Protein AF-A0A815J5D2-F1 (afdb_monomer_lite)

Structure (mmCIF, N/CA/C/O backbone):
data_AF-A0A815J5D2-F1
#
_entry.id   AF-A0A815J5D2-F1
#
loop_
_atom_site.group_PDB
_atom_site.id
_atom_site.type_symbol
_atom_site.label_atom_id
_atom_site.label_alt_id
_atom_site.label_comp_id
_atom_site.label_asym_id
_atom_site.label_entity_id
_atom_site.label_seq_id
_atom_site.pdbx_PDB_ins_code
_atom_site.Cartn_x
_atom_site.Cartn_y
_atom_site.Cartn_z
_atom_site.occupancy
_atom_site.B_iso_or_equiv
_atom_site.auth_seq_id
_atom_site.auth_comp_id
_atom_site.auth_asym_id
_atom_site.auth_atom_id
_atom_site.pdbx_PDB_model_num
ATOM 1 N N . MET A 1 1 ? 0.879 -14.511 8.692 1.00 45.22 1 MET A N 1
ATOM 2 C CA . MET A 1 1 ? 0.472 -13.939 7.387 1.00 45.22 1 MET A CA 1
ATOM 3 C C . MET A 1 1 ? -0.966 -13.476 7.535 1.00 45.22 1 MET A C 1
ATOM 5 O O . MET A 1 1 ? -1.678 -14.108 8.306 1.00 45.22 1 MET A O 1
ATOM 9 N N . ALA A 1 2 ? -1.391 -12.392 6.880 1.00 41.84 2 ALA A N 1
ATOM 10 C CA . ALA A 1 2 ? -2.821 -12.112 6.774 1.00 41.84 2 ALA A CA 1
ATOM 11 C C . ALA A 1 2 ? -3.434 -13.302 6.028 1.00 41.84 2 ALA A C 1
ATOM 13 O O . ALA A 1 2 ? -3.222 -13.448 4.824 1.00 41.84 2 ALA A O 1
ATOM 14 N N . HIS A 1 3 ? -4.042 -14.231 6.767 1.00 40.94 3 HIS A N 1
ATOM 15 C CA . HIS A 1 3 ? -4.731 -15.354 6.158 1.00 40.94 3 HIS A CA 1
ATOM 16 C C . HIS A 1 3 ? -5.768 -14.769 5.203 1.00 40.94 3 HIS A C 1
ATOM 18 O O . HIS A 1 3 ? -6.403 -13.756 5.512 1.00 40.94 3 HIS A O 1
ATOM 24 N N . GLN A 1 4 ? -5.887 -15.381 4.024 1.00 50.06 4 GLN A N 1
ATOM 25 C CA . GLN A 1 4 ? -7.054 -15.228 3.166 1.00 50.06 4 GLN A CA 1
ATOM 26 C C . GLN A 1 4 ? -8.236 -15.798 3.948 1.00 50.06 4 GLN A C 1
ATOM 28 O O . GLN A 1 4 ? -8.628 -16.949 3.773 1.00 50.06 4 GLN A O 1
ATOM 33 N N . ASP A 1 5 ? -8.716 -15.029 4.919 1.00 44.31 5 ASP A N 1
ATOM 34 C CA . ASP A 1 5 ? -9.886 -15.401 5.675 1.00 44.31 5 ASP A CA 1
ATOM 35 C C . ASP A 1 5 ? -11.044 -15.400 4.686 1.00 44.31 5 ASP A C 1
ATOM 37 O O . ASP A 1 5 ? -11.165 -14.522 3.829 1.00 44.31 5 ASP A O 1
ATOM 41 N N . ARG A 1 6 ? -11.910 -16.400 4.817 1.00 40.59 6 ARG A N 1
ATOM 42 C CA . ARG A 1 6 ? -13.143 -16.593 4.038 1.00 40.59 6 ARG A CA 1
ATOM 43 C C . ARG A 1 6 ? -14.178 -15.468 4.248 1.00 40.59 6 ARG A C 1
ATOM 45 O O . ARG A 1 6 ? -15.353 -15.636 3.948 1.00 40.59 6 ARG A O 1
ATOM 52 N N . TYR A 1 7 ? -13.736 -14.326 4.760 1.00 44.00 7 TYR A N 1
ATOM 53 C CA . TYR A 1 7 ? -14.480 -13.109 4.998 1.00 44.00 7 TYR A CA 1
ATOM 54 C C . TYR A 1 7 ? -13.787 -11.990 4.222 1.00 44.00 7 TYR A C 1
ATOM 56 O O . TYR A 1 7 ? -12.623 -11.690 4.467 1.00 44.00 7 TYR A O 1
ATOM 64 N N . ASN A 1 8 ? -14.516 -11.349 3.307 1.00 52.50 8 ASN A N 1
ATOM 65 C CA . ASN A 1 8 ? -14.085 -10.239 2.438 1.00 52.50 8 ASN A CA 1
ATOM 66 C C . ASN A 1 8 ? -13.635 -8.952 3.187 1.00 52.50 8 ASN A C 1
ATOM 68 O O . ASN A 1 8 ? -13.720 -7.855 2.638 1.00 52.50 8 ASN A O 1
ATOM 72 N N . LYS A 1 9 ? -13.213 -9.048 4.455 1.00 56.88 9 LYS A N 1
ATOM 73 C CA . LYS A 1 9 ? -12.887 -7.940 5.358 1.00 56.88 9 LYS A CA 1
ATOM 74 C C . LYS A 1 9 ? -11.713 -8.325 6.264 1.00 56.88 9 LYS A C 1
ATOM 76 O O . LYS A 1 9 ? -11.908 -8.771 7.393 1.00 56.88 9 LYS A O 1
ATOM 81 N N . THR A 1 10 ? -10.490 -8.129 5.783 1.00 65.62 10 THR A N 1
ATOM 82 C CA . THR A 1 10 ? -9.283 -8.257 6.612 1.00 65.62 10 THR A CA 1
ATOM 83 C C . THR A 1 10 ? -8.837 -6.869 7.054 1.00 65.62 10 THR A C 1
ATOM 85 O O . THR A 1 10 ? -8.539 -6.023 6.216 1.00 65.62 10 THR A O 1
ATOM 88 N N . ALA A 1 11 ? -8.785 -6.626 8.365 1.00 80.50 11 ALA A N 1
ATOM 89 C CA . ALA A 1 11 ? -8.211 -5.405 8.924 1.00 80.50 11 ALA A CA 1
ATOM 90 C C . ALA A 1 11 ? -6.701 -5.591 9.136 1.00 80.50 11 ALA A C 1
ATOM 92 O O . ALA A 1 11 ? -6.268 -6.607 9.681 1.00 80.50 11 ALA A O 1
ATOM 93 N N . CYS A 1 12 ? -5.899 -4.618 8.709 1.00 86.75 12 CYS A N 1
ATOM 94 C CA . CYS A 1 12 ? -4.472 -4.548 9.014 1.00 86.75 12 CYS A CA 1
ATOM 95 C C . CYS A 1 12 ? -4.043 -3.090 9.187 1.00 86.75 12 CYS A C 1
ATOM 97 O O . CYS A 1 12 ? -4.764 -2.175 8.791 1.00 86.75 12 CYS A O 1
ATOM 99 N N . ASN A 1 13 ? -2.862 -2.875 9.755 1.00 89.38 13 ASN A N 1
ATOM 100 C CA . ASN A 1 13 ? -2.325 -1.537 9.998 1.00 89.38 13 ASN A CA 1
ATOM 101 C C . ASN A 1 13 ? -1.558 -0.936 8.800 1.00 89.38 13 ASN A C 1
ATOM 103 O O . ASN A 1 13 ? -0.836 0.038 8.982 1.00 89.38 13 ASN A O 1
ATOM 107 N N . ALA A 1 14 ? -1.684 -1.507 7.593 1.00 88.94 14 ALA A N 1
ATOM 108 C CA . ALA A 1 14 ? -0.960 -1.033 6.408 1.00 88.94 14 ALA A CA 1
ATOM 109 C C . ALA A 1 14 ? -1.464 0.332 5.912 1.00 88.94 14 ALA A C 1
ATOM 111 O O . ALA A 1 14 ? -0.662 1.188 5.552 1.00 88.94 14 ALA A O 1
ATOM 112 N N . VAL A 1 15 ? -2.786 0.533 5.899 1.00 91.81 15 VAL A N 1
ATOM 113 C CA . VAL A 1 15 ? -3.419 1.814 5.565 1.00 91.81 15 VAL A CA 1
ATOM 114 C C . VAL A 1 15 ? -4.569 2.040 6.535 1.00 91.81 15 VAL A C 1
ATOM 116 O O . VAL A 1 15 ? -5.529 1.270 6.556 1.00 91.81 15 VAL A O 1
ATOM 119 N N . ILE A 1 16 ? -4.473 3.101 7.334 1.00 93.62 16 ILE A N 1
ATOM 120 C CA . ILE A 1 16 ? -5.556 3.587 8.190 1.00 93.62 16 ILE A CA 1
ATOM 121 C C . ILE A 1 16 ? -5.662 5.095 7.977 1.00 93.62 16 IL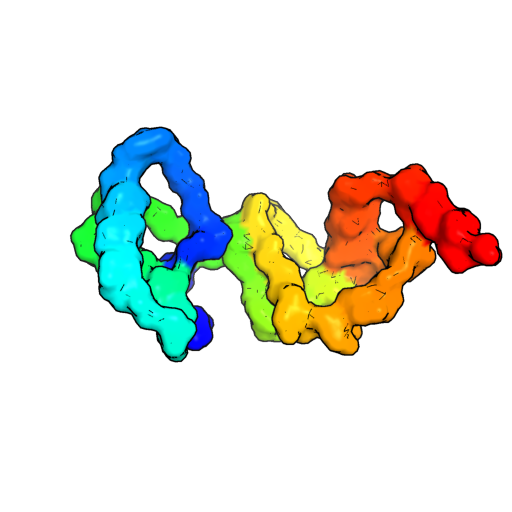E A C 1
ATOM 123 O O . ILE A 1 16 ? -4.657 5.799 8.017 1.00 93.62 16 ILE A O 1
ATOM 127 N N . ILE A 1 17 ? -6.880 5.583 7.749 1.00 93.94 17 ILE A N 1
ATOM 128 C CA . ILE A 1 17 ? -7.171 7.008 7.584 1.00 93.94 17 ILE A CA 1
ATOM 129 C C . ILE A 1 17 ? -8.143 7.405 8.688 1.00 93.94 17 ILE A C 1
ATOM 131 O O . ILE A 1 17 ? -9.167 6.750 8.882 1.00 93.94 17 ILE A O 1
ATOM 135 N N . SER A 1 18 ? -7.832 8.476 9.411 1.00 95.88 18 SER A N 1
ATOM 136 C CA . SER A 1 18 ? -8.741 9.042 10.401 1.00 95.88 18 SER A CA 1
ATOM 137 C C . SER A 1 18 ? -8.561 10.547 10.524 1.00 95.88 18 SER A C 1
ATOM 139 O O . SER A 1 18 ? -7.507 11.092 10.203 1.00 95.88 18 SER A O 1
ATOM 141 N N . GLN A 1 19 ? -9.574 11.213 11.073 1.00 96.19 19 GLN A N 1
ATOM 142 C CA . GLN A 1 19 ? -9.393 12.550 11.630 1.00 96.19 19 GLN A CA 1
ATOM 143 C C . GLN A 1 19 ? -8.442 12.504 12.844 1.00 96.19 19 GLN A C 1
ATOM 145 O O . GLN A 1 19 ? -8.247 11.428 13.435 1.00 96.19 19 GLN A O 1
ATOM 150 N N . PRO A 1 20 ? -7.857 13.650 13.242 1.00 97.25 20 PRO A N 1
ATOM 151 C CA . PRO A 1 20 ? -7.120 13.754 14.495 1.00 97.25 20 PRO A CA 1
ATOM 152 C C . PRO A 1 20 ? -7.941 13.238 15.686 1.00 97.25 20 PRO A C 1
ATOM 154 O O . PRO A 1 20 ? -9.163 13.352 15.707 1.00 97.25 20 PRO A O 1
ATOM 157 N N . ASN A 1 21 ? -7.263 12.699 16.703 1.00 96.50 21 ASN A N 1
ATOM 158 C CA . ASN A 1 21 ? -7.872 12.213 17.950 1.00 96.50 21 ASN A CA 1
ATOM 159 C C . ASN A 1 21 ? -8.832 11.010 17.840 1.00 96.50 21 ASN A C 1
ATOM 161 O O . ASN A 1 21 ? -9.588 10.772 18.783 1.00 96.50 21 ASN A O 1
ATOM 165 N N . SER A 1 22 ? -8.758 10.215 16.766 1.00 97.69 22 SER A N 1
ATOM 166 C CA . SER A 1 22 ? -9.524 8.965 16.620 1.00 97.69 22 SER A CA 1
ATOM 167 C C . SER A 1 22 ? -9.421 8.054 17.851 1.00 97.69 22 SER A C 1
ATOM 169 O O . SER A 1 22 ? -8.326 7.657 18.258 1.00 97.69 22 SER A O 1
ATOM 171 N N . ILE A 1 23 ? -10.577 7.704 18.425 1.00 97.94 23 ILE A N 1
ATOM 172 C CA . ILE A 1 23 ? -10.680 6.815 19.593 1.00 97.94 23 ILE A CA 1
ATOM 173 C C . ILE A 1 23 ? -10.142 5.425 19.241 1.00 97.94 23 ILE A C 1
ATOM 175 O O . ILE A 1 23 ? -9.305 4.892 19.969 1.00 97.94 23 ILE A O 1
ATOM 179 N N . PHE A 1 24 ? -10.523 4.889 18.077 1.00 97.06 24 PHE A N 1
ATOM 180 C CA . PHE A 1 24 ? -10.052 3.587 17.611 1.00 97.06 24 PHE A CA 1
ATOM 181 C C . PHE A 1 24 ? -8.523 3.531 17.498 1.00 97.06 24 PHE A C 1
ATOM 183 O O . PHE A 1 24 ? -7.905 2.556 17.923 1.00 97.06 24 PHE A O 1
ATOM 190 N N . LEU A 1 25 ? -7.891 4.585 16.961 1.00 96.81 25 LEU A N 1
ATOM 191 C CA . LEU A 1 25 ? -6.430 4.627 16.836 1.00 96.81 25 LEU A CA 1
ATOM 192 C C . LEU A 1 25 ? -5.722 4.726 18.186 1.00 96.81 25 LEU A C 1
ATOM 194 O O . LEU A 1 25 ? -4.668 4.115 18.338 1.00 96.81 25 LEU A O 1
ATOM 198 N N . LYS A 1 26 ? -6.294 5.438 19.164 1.00 97.69 26 LYS A N 1
ATOM 199 C CA . LYS A 1 26 ? -5.759 5.461 20.535 1.00 97.69 26 LYS A CA 1
ATOM 200 C C . LYS A 1 26 ? -5.767 4.057 21.139 1.00 97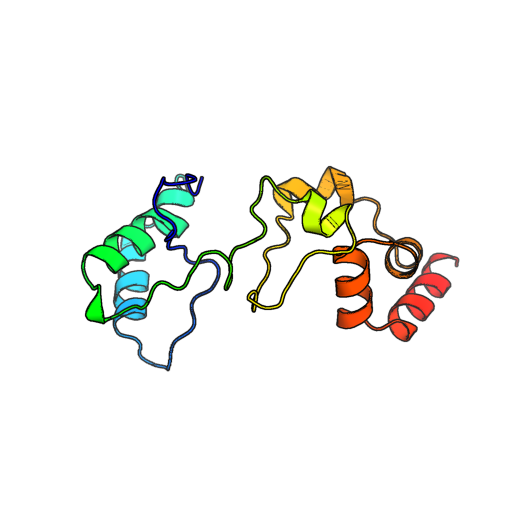.69 26 LYS A C 1
ATOM 202 O O . LYS A 1 26 ? -4.728 3.594 21.585 1.00 97.69 26 LYS A O 1
ATOM 207 N N . ARG A 1 27 ? -6.883 3.326 21.022 1.00 96.81 27 ARG A N 1
ATOM 208 C CA . ARG A 1 27 ? -6.980 1.926 21.482 1.00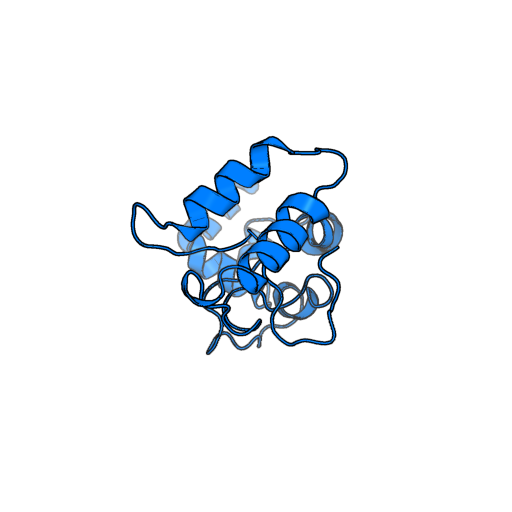 96.81 27 ARG A CA 1
ATOM 209 C C . ARG A 1 27 ? -6.000 1.002 20.768 1.00 96.81 27 ARG A C 1
ATOM 211 O O . ARG A 1 27 ? -5.386 0.146 21.400 1.00 96.81 27 ARG A O 1
ATOM 218 N N . LEU A 1 28 ? -5.873 1.156 19.448 1.00 95.50 28 LEU A N 1
ATOM 219 C CA . LEU A 1 28 ? -4.921 0.379 18.664 1.00 95.50 28 LEU A CA 1
ATOM 220 C C . LEU A 1 28 ? -3.489 0.653 19.125 1.00 95.50 28 LEU A C 1
ATOM 222 O O . LEU A 1 28 ? -2.738 -0.299 19.296 1.00 95.50 28 LEU A O 1
ATOM 226 N N . LEU A 1 29 ? -3.127 1.915 19.363 1.00 95.56 29 LEU A N 1
ATOM 227 C CA . LEU A 1 29 ? -1.815 2.294 19.883 1.00 95.56 29 LEU A CA 1
ATOM 228 C C . LEU A 1 29 ? -1.585 1.760 21.305 1.00 95.56 29 LEU A C 1
ATOM 230 O O . LEU A 1 29 ? -0.529 1.195 21.570 1.00 95.56 29 LEU A O 1
ATOM 234 N N . ASP A 1 30 ? -2.574 1.856 22.192 1.00 96.94 30 ASP A N 1
ATOM 235 C CA . ASP A 1 30 ? -2.483 1.323 23.557 1.00 96.94 30 ASP A CA 1
ATOM 236 C C . ASP A 1 30 ? -2.252 -0.197 23.553 1.00 96.94 30 ASP A C 1
ATOM 238 O O . ASP A 1 30 ? -1.454 -0.716 24.332 1.00 96.94 30 ASP A O 1
ATOM 242 N N . ALA A 1 31 ? -2.861 -0.928 22.613 1.00 94.19 31 ALA A N 1
ATOM 243 C CA . ALA A 1 31 ? -2.646 -2.368 22.471 1.00 94.19 31 ALA A CA 1
ATOM 244 C C . ALA A 1 31 ? -1.188 -2.740 22.113 1.00 94.19 31 ALA A C 1
ATOM 246 O O . ALA A 1 31 ? -0.757 -3.868 22.385 1.00 94.19 31 ALA A O 1
ATOM 247 N N . TYR A 1 32 ? -0.398 -1.810 21.558 1.00 93.25 32 TYR A N 1
ATOM 248 C CA . TYR A 1 32 ? 1.031 -2.025 21.290 1.00 93.25 32 TYR A CA 1
ATOM 249 C C . TYR A 1 32 ? 1.894 -2.043 22.559 1.00 93.25 32 TYR A C 1
ATOM 251 O O . TYR A 1 32 ? 3.056 -2.426 22.476 1.00 93.25 32 TYR A O 1
ATOM 259 N N . GLN A 1 33 ? 1.350 -1.753 23.746 1.00 94.88 33 GLN A N 1
ATOM 260 C CA . GLN A 1 33 ? 2.055 -2.014 25.012 1.00 94.88 33 GLN A CA 1
ATOM 261 C C . GLN A 1 33 ? 2.457 -3.494 25.164 1.00 94.88 33 GLN A C 1
ATOM 263 O O . GLN A 1 33 ? 3.442 -3.809 25.822 1.00 94.88 33 GLN A O 1
ATOM 268 N N . SER A 1 34 ? 1.726 -4.402 24.509 1.00 92.25 34 SER A N 1
ATOM 269 C CA . SER A 1 34 ? 2.013 -5.843 24.464 1.00 92.25 34 SER A CA 1
ATOM 270 C C . SER A 1 34 ? 2.878 -6.270 23.266 1.00 92.25 34 SER A C 1
ATOM 272 O O . SER A 1 34 ? 2.882 -7.448 22.906 1.00 92.25 34 SER A O 1
ATOM 274 N N . PHE A 1 35 ? 3.569 -5.330 22.605 1.00 94.06 35 PHE A N 1
ATOM 275 C CA . PHE A 1 35 ? 4.270 -5.587 21.346 1.00 94.06 35 PHE A CA 1
ATOM 276 C C . PHE A 1 35 ? 5.283 -6.733 21.447 1.00 94.06 35 PHE A C 1
ATOM 278 O O . PHE A 1 35 ? 6.244 -6.691 22.214 1.00 94.06 35 PHE A O 1
ATOM 285 N N . ASN A 1 36 ? 5.100 -7.732 20.588 1.00 91.94 36 ASN A N 1
ATOM 286 C CA . ASN A 1 36 ? 6.005 -8.853 20.420 1.00 91.94 36 ASN A CA 1
ATOM 287 C C . ASN A 1 36 ? 6.622 -8.837 19.017 1.00 91.94 36 ASN A C 1
ATOM 289 O O . ASN A 1 36 ? 5.984 -9.215 18.028 1.00 91.94 36 ASN A O 1
ATOM 293 N N . GLN A 1 37 ? 7.905 -8.477 18.947 1.00 91.88 37 GLN A N 1
ATOM 294 C CA . GLN A 1 37 ? 8.674 -8.438 17.699 1.00 91.88 37 GLN A CA 1
ATOM 295 C C . GLN A 1 37 ? 8.729 -9.787 16.963 1.00 91.88 37 GLN A C 1
ATOM 297 O O . GLN A 1 37 ? 8.833 -9.820 15.738 1.00 91.88 37 GLN A O 1
ATOM 302 N N . ASN A 1 38 ? 8.598 -10.905 17.685 1.00 94.00 38 ASN A N 1
ATOM 303 C CA . ASN A 1 38 ? 8.636 -12.245 17.099 1.00 94.00 38 ASN A CA 1
ATOM 304 C C . ASN A 1 38 ? 7.318 -12.621 16.402 1.00 94.00 38 ASN A C 1
ATOM 306 O O . ASN A 1 38 ? 7.268 -13.613 15.677 1.00 94.00 38 ASN A O 1
ATOM 310 N N . CYS A 1 39 ? 6.249 -11.836 16.585 1.00 86.62 39 CYS A N 1
ATOM 311 C CA . CYS A 1 39 ? 4.971 -12.048 15.917 1.00 86.62 39 CYS A CA 1
ATOM 312 C C . CYS A 1 39 ? 4.451 -10.770 15.250 1.00 86.62 39 CYS A C 1
ATOM 314 O O . CYS A 1 39 ? 3.467 -10.166 15.679 1.00 86.62 39 CYS A O 1
ATOM 316 N N . TRP A 1 40 ? 5.051 -10.408 14.114 1.00 84.06 40 TRP A N 1
ATOM 317 C CA . TRP A 1 40 ? 4.580 -9.287 13.290 1.00 84.06 40 TRP A CA 1
ATOM 318 C C . TRP A 1 40 ? 3.070 -9.353 12.997 1.00 84.06 40 TRP A C 1
ATOM 320 O O . TRP A 1 40 ? 2.350 -8.371 13.154 1.00 84.06 40 TRP A O 1
ATOM 330 N N . ALA A 1 41 ? 2.558 -10.530 12.617 1.00 86.75 41 ALA A N 1
ATOM 331 C CA . ALA A 1 41 ? 1.151 -10.676 12.242 1.00 86.75 41 ALA A CA 1
ATOM 332 C C . ALA A 1 41 ? 0.193 -10.494 13.430 1.00 86.75 41 ALA A C 1
ATOM 334 O O . ALA A 1 41 ? -0.951 -10.090 13.213 1.00 86.75 41 ALA A O 1
ATOM 335 N N . CYS A 1 42 ? 0.646 -10.766 14.660 1.00 89.81 42 CYS A N 1
ATOM 336 C CA . CYS A 1 42 ? -0.157 -10.565 15.862 1.00 89.81 42 CYS A CA 1
ATOM 337 C C . CYS A 1 42 ? -0.539 -9.085 15.984 1.00 89.81 42 CYS A C 1
ATOM 339 O O . CYS A 1 42 ? -1.719 -8.757 16.043 1.00 89.81 42 CYS A O 1
ATOM 341 N N . HIS A 1 43 ? 0.434 -8.178 15.890 1.00 90.00 43 HIS A N 1
ATOM 342 C CA . HIS A 1 43 ? 0.176 -6.746 16.065 1.00 90.00 43 HIS A CA 1
ATOM 343 C C . HIS A 1 43 ? -0.286 -6.042 14.786 1.00 90.00 43 HIS A C 1
ATOM 345 O O . HIS A 1 43 ? -1.122 -5.149 14.854 1.00 90.00 43 HIS A O 1
ATOM 351 N N . SER A 1 44 ? 0.190 -6.455 13.609 1.00 89.50 44 SER A N 1
ATOM 352 C CA . SER A 1 44 ? -0.154 -5.782 12.347 1.00 89.50 44 SER A CA 1
ATOM 353 C C . SER A 1 44 ? -1.469 -6.238 11.716 1.00 89.50 44 SER A C 1
ATOM 355 O O . SER A 1 44 ? -2.000 -5.544 10.848 1.00 89.50 44 SER A O 1
ATOM 357 N N . VAL A 1 45 ? -2.005 -7.397 12.117 1.00 89.19 45 VAL A N 1
ATOM 358 C CA . VAL A 1 45 ? -3.223 -7.971 11.519 1.00 89.19 45 VAL A CA 1
ATOM 359 C C . VAL A 1 45 ? -4.221 -8.413 12.585 1.00 89.19 45 VAL A C 1
ATOM 361 O O . VAL A 1 45 ? -5.373 -7.987 12.555 1.00 89.19 45 VAL A O 1
ATOM 364 N N . GLN A 1 46 ? -3.805 -9.254 13.537 1.00 90.75 46 GLN A N 1
ATOM 365 C CA . GLN A 1 46 ? -4.747 -9.853 14.489 1.00 90.75 46 GLN A CA 1
ATOM 366 C C . GLN A 1 46 ? -5.313 -8.821 15.467 1.00 90.75 46 GLN A C 1
ATOM 368 O O . GLN A 1 46 ? -6.530 -8.75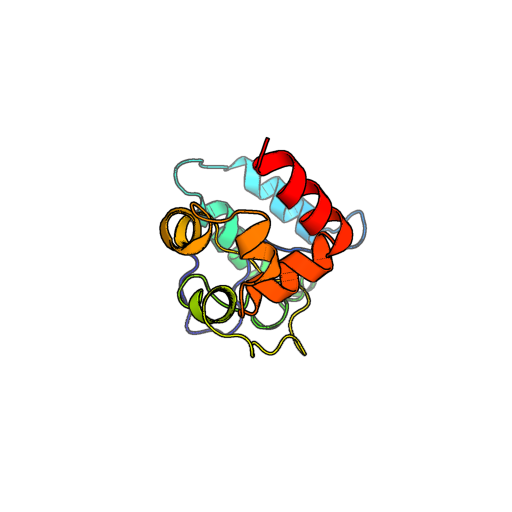4 15.610 1.00 90.75 46 GLN A O 1
ATOM 373 N N . VAL A 1 47 ? -4.469 -7.981 16.073 1.00 93.12 47 VAL A N 1
ATOM 374 C CA . VAL A 1 47 ? -4.901 -6.923 17.001 1.00 93.12 47 VAL A CA 1
ATOM 375 C C . VAL A 1 47 ? -5.864 -5.929 16.324 1.00 93.12 47 VAL A C 1
ATOM 377 O O . VAL A 1 47 ? -6.976 -5.777 16.831 1.00 93.12 47 VAL A O 1
ATOM 380 N N . PRO A 1 48 ? -5.552 -5.321 15.156 1.00 93.81 48 PRO A N 1
ATOM 381 C CA . PRO A 1 48 ? -6.505 -4.477 14.433 1.00 93.81 48 PRO A CA 1
ATOM 382 C C . PRO A 1 48 ? -7.839 -5.170 14.138 1.00 93.81 48 PRO A C 1
ATOM 384 O O . PRO A 1 48 ? -8.894 -4.556 14.289 1.00 93.81 48 PRO A O 1
ATOM 387 N N . ARG A 1 49 ? -7.808 -6.451 13.744 1.00 91.81 49 ARG A N 1
ATOM 388 C CA . ARG A 1 49 ? -9.015 -7.246 13.472 1.00 91.81 49 ARG A CA 1
ATOM 389 C C . ARG A 1 49 ? -9.828 -7.513 14.737 1.00 91.81 49 ARG A C 1
ATOM 391 O O . ARG A 1 49 ? -11.048 -7.456 14.694 1.00 91.81 49 ARG A O 1
ATOM 398 N N . GLN A 1 50 ? -9.185 -7.837 15.852 1.00 92.56 50 GLN A N 1
ATOM 399 C CA . GLN A 1 50 ? -9.879 -8.066 17.119 1.00 92.56 50 GLN A CA 1
ATOM 400 C C . GLN A 1 50 ? -10.527 -6.774 17.618 1.00 92.56 50 GLN A C 1
ATOM 402 O O . GLN A 1 50 ? -11.715 -6.770 17.934 1.00 92.56 50 GLN A O 1
ATOM 407 N N . LEU A 1 51 ? -9.786 -5.664 17.606 1.00 94.81 51 LEU A N 1
ATOM 408 C CA . LEU A 1 51 ? -10.317 -4.362 18.001 1.00 94.81 51 LEU A CA 1
ATOM 409 C C . LEU A 1 51 ? -11.463 -3.913 17.092 1.00 94.81 51 LEU A C 1
ATOM 411 O O . LEU A 1 51 ? -12.443 -3.384 17.604 1.00 94.81 51 LEU A O 1
ATOM 415 N N . SER A 1 52 ? -11.399 -4.154 15.777 1.00 94.12 52 SER A N 1
ATOM 416 C CA . SER A 1 52 ? -12.496 -3.779 14.873 1.00 94.12 52 SER A CA 1
ATOM 417 C C . SER A 1 52 ? -13.771 -4.593 15.088 1.00 94.12 52 SER A C 1
ATOM 419 O O . SER A 1 52 ? -14.858 -4.087 14.830 1.00 94.12 52 SER A O 1
ATOM 421 N N . LEU A 1 53 ? -13.658 -5.825 15.591 1.00 92.06 53 LEU A N 1
ATOM 422 C CA . LEU A 1 53 ? -14.807 -6.653 15.969 1.00 92.06 53 LEU A CA 1
ATOM 423 C C . LEU A 1 53 ? -15.417 -6.240 17.316 1.00 92.06 53 LEU A C 1
ATOM 425 O O . LEU A 1 53 ? -16.628 -6.364 17.487 1.00 92.06 53 LEU A O 1
ATOM 429 N N . ILE A 1 54 ? -14.602 -5.748 18.253 1.00 95.69 54 ILE A N 1
ATOM 430 C CA . ILE A 1 54 ? -15.061 -5.269 19.568 1.00 95.69 54 ILE A CA 1
ATOM 431 C C . ILE A 1 54 ? -15.666 -3.862 19.449 1.00 95.69 54 ILE A C 1
ATOM 433 O O . ILE A 1 54 ? -16.751 -3.606 19.962 1.00 95.69 54 ILE A O 1
ATOM 437 N N . TYR A 1 55 ? -14.994 -2.962 18.731 1.00 96.19 55 TYR A N 1
ATOM 438 C CA . TYR A 1 55 ? -15.338 -1.543 18.606 1.00 96.19 55 TYR A CA 1
ATOM 439 C C . TYR A 1 55 ? -15.881 -1.212 17.206 1.00 96.19 55 TYR A C 1
ATOM 441 O O . TYR A 1 55 ? -15.413 -0.288 16.542 1.00 96.19 55 TYR A O 1
ATOM 449 N N . GLN A 1 56 ? -16.878 -1.973 16.740 1.00 93.75 56 GLN A N 1
ATOM 450 C CA . GLN A 1 56 ? -17.425 -1.865 15.374 1.00 93.75 56 GLN A CA 1
ATOM 451 C C . GLN A 1 56 ? -17.983 -0.474 15.033 1.00 93.75 56 GLN A C 1
ATOM 453 O O . GLN A 1 56 ? -17.977 -0.083 13.871 1.00 93.75 56 GLN A O 1
ATOM 458 N N . SER A 1 57 ? -18.451 0.289 16.025 1.00 96.56 57 SER A N 1
ATOM 459 C CA . SER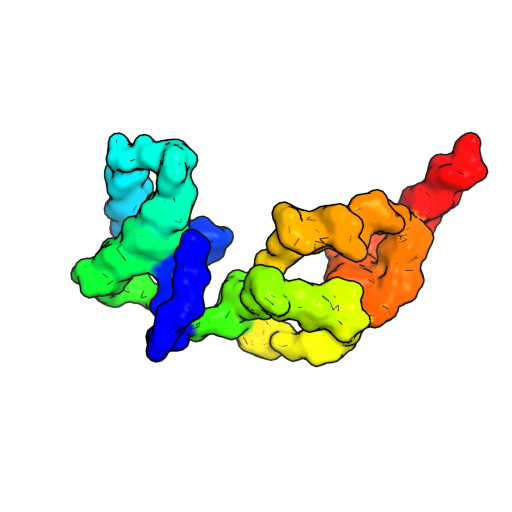 A 1 57 ? -18.941 1.661 15.832 1.00 96.56 57 SER A CA 1
ATOM 460 C C . SER A 1 57 ? -17.824 2.698 15.686 1.00 96.56 57 SER A C 1
ATOM 462 O O . SER A 1 57 ? -18.091 3.818 15.261 1.00 96.56 57 SER A O 1
ATOM 464 N N . GLU A 1 58 ? -16.585 2.359 16.054 1.00 96.19 58 GLU A N 1
ATOM 465 C CA . GLU A 1 58 ? -15.438 3.277 16.031 1.00 96.19 58 GLU A CA 1
ATOM 466 C C . GLU A 1 58 ? -14.605 3.150 14.740 1.00 96.19 58 GLU A C 1
ATOM 468 O O . GLU A 1 58 ? -13.723 3.974 14.490 1.00 96.19 58 GLU A O 1
ATOM 473 N N . VAL A 1 59 ? -14.861 2.130 13.908 1.00 94.88 59 VAL A N 1
ATOM 474 C CA . VAL A 1 59 ? -14.094 1.867 12.684 1.00 94.88 59 VAL A CA 1
ATOM 475 C C . VAL A 1 59 ? -14.969 1.305 11.569 1.00 94.88 59 VAL A C 1
ATOM 477 O O . VAL A 1 59 ? -15.789 0.417 11.770 1.00 94.88 59 VAL A O 1
ATOM 480 N N . THR A 1 60 ? -14.744 1.778 10.345 1.00 93.25 60 THR A N 1
ATOM 481 C CA . THR A 1 60 ? -15.339 1.185 9.143 1.00 93.25 60 THR A CA 1
ATOM 482 C C . THR A 1 60 ? -14.286 0.379 8.396 1.00 93.25 60 THR A C 1
ATOM 484 O O . THR A 1 60 ? -13.274 0.923 7.958 1.00 93.25 60 THR A O 1
ATOM 487 N N . ILE A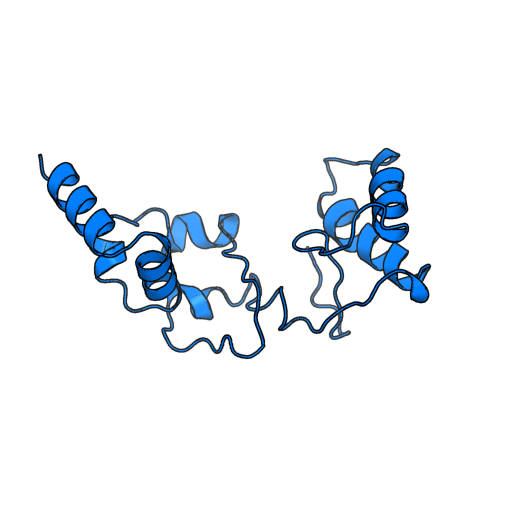 1 61 ? -14.533 -0.921 8.216 1.00 91.38 61 ILE A N 1
ATOM 488 C CA . ILE A 1 61 ? -13.694 -1.773 7.367 1.00 91.38 61 ILE A CA 1
ATOM 489 C C . ILE A 1 61 ? -14.218 -1.717 5.934 1.00 91.38 61 ILE A C 1
ATOM 491 O O . ILE A 1 61 ? -15.317 -2.198 5.643 1.00 91.38 61 ILE A O 1
ATOM 495 N N . LEU A 1 62 ? -13.415 -1.129 5.050 1.00 90.56 62 LEU A N 1
ATOM 496 C CA . LEU A 1 62 ? -13.702 -1.046 3.622 1.00 90.56 62 LEU A CA 1
ATOM 497 C C . LEU A 1 62 ? -13.402 -2.379 2.908 1.00 90.56 62 LEU A C 1
ATOM 499 O O . LEU A 1 62 ? -12.673 -3.217 3.449 1.00 90.56 62 LEU A O 1
ATOM 503 N N . PRO A 1 63 ? -13.963 -2.602 1.703 1.00 89.12 63 PRO A N 1
ATOM 504 C CA . PRO A 1 63 ? -13.644 -3.774 0.891 1.00 89.12 63 PRO A CA 1
ATOM 505 C C . PRO A 1 63 ? -12.141 -3.910 0.608 1.00 89.12 63 PRO A C 1
ATOM 507 O O . PRO A 1 63 ? -11.412 -2.921 0.512 1.00 89.12 63 PRO A O 1
ATOM 510 N N . SER A 1 64 ? -11.671 -5.146 0.422 1.00 86.25 64 SER A N 1
ATOM 511 C CA . SER A 1 64 ? -10.249 -5.444 0.165 1.00 86.25 64 SER A CA 1
ATOM 512 C C . SER A 1 64 ? -9.674 -4.716 -1.062 1.00 86.25 64 SER A C 1
ATOM 514 O O . SER A 1 64 ? -8.484 -4.401 -1.122 1.00 86.25 64 SER A O 1
ATOM 516 N N . GLU A 1 65 ? -10.529 -4.414 -2.034 1.00 89.25 65 GLU A N 1
ATOM 517 C CA . GLU A 1 65 ? -10.224 -3.722 -3.279 1.00 89.25 65 GLU A CA 1
ATOM 518 C C . GLU A 1 65 ? -9.789 -2.272 -3.051 1.00 89.25 65 GLU A C 1
ATOM 520 O O . GLU A 1 65 ? -9.044 -1.736 -3.868 1.00 89.25 65 GLU A O 1
ATOM 525 N N . THR A 1 66 ? -10.198 -1.666 -1.932 1.00 90.88 66 THR A N 1
ATOM 526 C CA . THR A 1 66 ? -9.968 -0.253 -1.617 1.00 90.88 66 THR A CA 1
ATOM 527 C C . THR A 1 66 ? -8.497 0.078 -1.385 1.00 90.88 66 THR A C 1
ATOM 529 O O . THR A 1 66 ? -7.978 0.987 -2.028 1.00 90.88 66 THR A O 1
ATOM 532 N N . PHE A 1 67 ? -7.815 -0.645 -0.496 1.00 89.12 67 PHE A N 1
ATOM 533 C CA . PHE A 1 67 ? -6.439 -0.309 -0.089 1.00 89.12 67 PHE A CA 1
ATOM 534 C C . PHE A 1 67 ? -5.457 -1.481 -0.136 1.00 89.12 67 PHE A C 1
ATOM 536 O O . PHE A 1 67 ? -4.282 -1.301 0.176 1.00 89.12 67 PHE A O 1
ATOM 543 N N . PHE A 1 68 ? -5.923 -2.695 -0.444 1.00 85.50 68 PHE A N 1
ATOM 544 C CA . PHE A 1 68 ? -5.139 -3.898 -0.164 1.00 85.50 68 PHE A CA 1
ATOM 545 C C . PHE A 1 68 ? -4.893 -4.786 -1.385 1.00 85.50 68 PHE A C 1
ATOM 547 O O . PHE A 1 68 ? -3.850 -5.433 -1.465 1.00 85.50 68 PHE A O 1
ATOM 554 N N . ARG A 1 69 ? -5.815 -4.815 -2.353 1.00 90.19 69 ARG A N 1
ATOM 555 C CA . ARG A 1 69 ? -5.594 -5.508 -3.629 1.00 90.19 69 ARG A CA 1
ATOM 556 C C . ARG A 1 69 ? -4.618 -4.728 -4.526 1.00 90.19 69 ARG A C 1
ATOM 558 O O . ARG A 1 69 ? -4.651 -3.500 -4.516 1.00 90.19 69 ARG A O 1
ATOM 565 N N . PRO A 1 70 ? -3.808 -5.417 -5.348 1.00 92.19 70 PRO A N 1
ATOM 566 C CA . PRO A 1 70 ? -3.698 -6.872 -5.471 1.00 92.19 70 PRO A CA 1
ATOM 567 C C . PRO A 1 70 ? -2.915 -7.495 -4.307 1.00 92.19 70 PRO A C 1
ATOM 569 O O . PRO A 1 70 ? -2.031 -6.865 -3.725 1.00 92.19 70 PRO A O 1
ATOM 572 N N . TYR A 1 71 ? -3.233 -8.748 -3.968 1.00 89.19 71 TYR A N 1
ATOM 573 C CA . TYR A 1 71 ? -2.584 -9.441 -2.854 1.00 89.19 71 TYR A CA 1
ATOM 574 C C . TYR A 1 71 ? -1.114 -9.778 -3.136 1.00 89.19 71 TYR A C 1
ATOM 576 O O . TYR A 1 71 ? -0.648 -9.814 -4.275 1.00 89.19 71 TYR A O 1
ATOM 584 N N . TRP A 1 72 ? -0.404 -10.150 -2.071 1.00 87.62 72 TRP A N 1
ATOM 585 C CA . TRP A 1 72 ? 0.976 -10.636 -2.108 1.00 87.62 72 TRP A CA 1
ATOM 586 C C . TRP A 1 72 ? 1.194 -11.833 -3.057 1.00 87.62 72 TRP A C 1
ATOM 588 O O . TRP A 1 72 ? 2.279 -12.000 -3.609 1.00 87.62 72 TRP A O 1
ATOM 598 N N . SER A 1 73 ? 0.167 -12.660 -3.280 1.00 89.75 73 SER A N 1
ATOM 599 C CA . SER A 1 73 ? 0.195 -13.795 -4.214 1.00 89.75 73 SER A CA 1
ATOM 600 C C . SER A 1 73 ? -0.111 -13.397 -5.665 1.00 89.75 73 SER A C 1
ATOM 602 O O . SER A 1 73 ? 0.123 -14.174 -6.588 1.00 89.75 73 SER A O 1
ATOM 604 N N . GLU A 1 74 ? -0.586 -12.172 -5.890 1.00 93.62 74 GLU A N 1
ATOM 605 C CA . GLU A 1 74 ? -1.067 -11.658 -7.176 1.00 93.62 74 GLU A CA 1
ATOM 606 C C . GLU A 1 74 ? -0.099 -10.637 -7.789 1.00 93.62 74 GLU A C 1
ATOM 608 O O . GLU A 1 74 ? -0.471 -9.871 -8.673 1.00 93.62 74 GLU A O 1
ATOM 613 N N . THR A 1 75 ? 1.171 -10.634 -7.370 1.00 94.81 75 THR A N 1
ATOM 614 C CA . THR A 1 75 ? 2.186 -9.654 -7.811 1.00 94.81 75 THR A CA 1
ATOM 615 C C . THR A 1 75 ? 2.312 -9.531 -9.333 1.00 94.81 75 THR A C 1
ATOM 617 O O . THR A 1 75 ? 2.615 -8.453 -9.838 1.00 94.81 75 THR A O 1
ATOM 620 N N . LYS A 1 76 ? 2.011 -10.586 -10.103 1.00 95.75 76 LYS A N 1
ATOM 621 C CA . LYS A 1 76 ? 1.983 -10.526 -11.577 1.00 95.75 76 LYS A CA 1
ATOM 622 C C . LYS A 1 76 ? 1.028 -9.454 -12.127 1.00 95.75 76 LYS A C 1
ATOM 624 O O . LYS A 1 76 ? 1.330 -8.889 -13.172 1.00 95.75 76 LYS A O 1
ATOM 629 N N . GLN A 1 77 ? -0.057 -9.131 -11.420 1.00 96.56 77 GLN A N 1
ATOM 630 C CA . GLN A 1 77 ? -0.992 -8.059 -11.791 1.00 96.56 77 GLN A CA 1
ATOM 631 C C . GLN A 1 77 ? -0.311 -6.688 -11.899 1.00 96.56 77 GLN A C 1
ATOM 633 O O . GLN A 1 77 ? -0.678 -5.869 -12.741 1.00 96.56 77 GLN A O 1
ATOM 638 N N . LEU A 1 78 ? 0.706 -6.455 -11.065 1.00 96.06 78 LEU A N 1
ATOM 639 C CA . LEU A 1 78 ? 1.483 -5.220 -11.074 1.00 96.06 78 LEU A CA 1
ATOM 640 C C . LEU A 1 78 ? 2.701 -5.337 -11.989 1.00 96.06 78 LEU A C 1
ATOM 642 O O . LEU A 1 78 ? 2.940 -4.465 -12.818 1.00 96.06 78 LEU A O 1
ATOM 646 N N . TYR A 1 79 ? 3.475 -6.410 -11.838 1.00 96.44 79 TYR A N 1
ATOM 647 C CA . TYR A 1 79 ? 4.828 -6.481 -12.392 1.00 96.44 79 TYR A CA 1
ATOM 648 C C . TYR A 1 79 ? 4.916 -7.111 -13.783 1.00 96.44 79 TYR A C 1
ATOM 650 O O . TYR A 1 79 ? 5.905 -6.886 -14.473 1.00 96.44 79 TYR A O 1
ATOM 658 N N . VAL A 1 80 ? 3.903 -7.873 -14.206 1.00 96.00 80 VAL A N 1
ATOM 659 C CA . VAL A 1 80 ? 3.900 -8.586 -15.497 1.00 96.00 80 VAL A CA 1
ATOM 660 C C . VAL A 1 80 ? 2.806 -8.053 -16.415 1.00 96.00 80 VAL A C 1
ATOM 662 O O . VAL A 1 80 ? 3.072 -7.744 -17.569 1.00 96.00 80 VAL A O 1
ATOM 665 N N . TYR A 1 81 ? 1.580 -7.924 -15.913 1.00 97.62 81 TYR A N 1
ATOM 666 C CA . TYR A 1 81 ? 0.452 -7.435 -16.702 1.00 97.62 81 TYR A CA 1
ATOM 667 C C . TYR A 1 81 ? 0.373 -5.907 -16.688 1.00 97.62 81 TYR A C 1
ATOM 669 O O . TYR A 1 81 ? 0.882 -5.250 -15.778 1.00 97.62 81 TYR A O 1
ATOM 677 N N . ASN A 1 82 ? -0.296 -5.331 -17.688 1.00 96.38 82 ASN A N 1
ATOM 678 C CA . ASN A 1 82 ? -0.410 -3.884 -17.894 1.00 96.38 82 ASN A CA 1
ATOM 679 C C . ASN A 1 82 ? -1.859 -3.365 -17.867 1.00 96.38 82 ASN A C 1
ATOM 681 O O . ASN A 1 82 ? -2.134 -2.269 -18.348 1.00 96.38 82 ASN A O 1
ATOM 685 N N . ASN A 1 83 ? -2.788 -4.136 -17.307 1.00 95.56 83 ASN A N 1
ATOM 686 C CA . ASN A 1 83 ? -4.229 -3.887 -17.378 1.00 95.56 83 ASN A CA 1
ATOM 687 C C . ASN A 1 83 ? -4.927 -3.978 -16.012 1.00 95.56 83 ASN A C 1
ATOM 689 O O . ASN A 1 83 ? -6.139 -4.181 -15.956 1.00 95.56 83 ASN A O 1
ATOM 693 N N . TYR A 1 84 ? -4.184 -3.839 -14.908 1.00 95.50 84 TYR A N 1
ATOM 694 C CA . TYR A 1 84 ? -4.803 -3.856 -13.585 1.00 95.50 84 TYR A CA 1
ATOM 695 C C . TYR A 1 84 ? -5.803 -2.701 -13.442 1.00 95.50 84 TYR A C 1
ATOM 697 O O . TYR A 1 84 ? -5.500 -1.555 -13.785 1.00 95.50 84 TYR A O 1
ATOM 705 N N . ASN A 1 85 ? -6.997 -3.019 -12.944 1.00 93.06 85 ASN A N 1
ATOM 706 C CA . ASN A 1 85 ? -8.084 -2.065 -12.786 1.00 93.06 85 ASN A CA 1
ATOM 707 C C . ASN A 1 85 ? -8.015 -1.394 -11.406 1.00 93.06 85 ASN A C 1
ATOM 709 O O . ASN A 1 85 ? -8.243 -2.036 -10.381 1.00 93.06 85 ASN A O 1
ATOM 713 N N . PHE A 1 86 ? -7.757 -0.085 -11.398 1.00 91.56 86 PHE A N 1
ATOM 714 C CA . PHE A 1 86 ? -7.669 0.725 -10.183 1.00 91.56 86 PHE A CA 1
ATOM 715 C C . PHE A 1 86 ? -8.967 1.454 -9.808 1.00 91.56 86 PHE A C 1
ATOM 717 O O . PHE A 1 86 ? -8.971 2.182 -8.826 1.00 91.56 86 PHE A O 1
ATOM 724 N N . THR A 1 87 ? -10.089 1.271 -10.516 1.00 93.31 87 THR A N 1
ATOM 725 C CA . THR A 1 87 ? -11.333 2.041 -10.280 1.00 93.31 87 THR A CA 1
ATOM 726 C C . THR A 1 87 ? -11.830 1.978 -8.832 1.00 93.31 87 THR A C 1
ATOM 728 O O . THR A 1 87 ? -12.472 2.911 -8.361 1.00 93.31 87 THR A O 1
ATOM 731 N N . LYS A 1 88 ? -11.541 0.889 -8.112 1.00 92.12 88 LYS A N 1
ATOM 732 C CA . LYS A 1 88 ? -11.904 0.727 -6.696 1.00 92.12 88 LYS A CA 1
ATOM 733 C C . LYS A 1 88 ? -10.713 0.819 -5.745 1.00 92.12 88 LYS A C 1
ATOM 735 O O . LYS A 1 88 ? -10.910 0.572 -4.565 1.00 92.12 88 LYS A O 1
ATOM 740 N N . ASN A 1 89 ? -9.516 1.129 -6.240 1.00 92.25 89 ASN A N 1
ATOM 741 C CA . ASN A 1 89 ? -8.261 1.038 -5.504 1.00 92.25 89 ASN A CA 1
ATOM 742 C C . ASN A 1 89 ? -7.636 2.424 -5.312 1.00 92.25 89 ASN A C 1
ATOM 744 O O . ASN A 1 89 ? -7.187 3.049 -6.266 1.00 92.25 89 ASN A O 1
ATOM 748 N N . TYR A 1 90 ? -7.594 2.888 -4.066 1.00 91.38 90 TYR A N 1
ATOM 749 C CA . TYR A 1 90 ? -6.988 4.168 -3.692 1.00 91.38 90 TYR A CA 1
ATOM 750 C C . TYR A 1 90 ? -5.537 4.019 -3.224 1.00 91.38 90 TYR A C 1
ATOM 752 O O . TYR A 1 90 ? -4.792 4.994 -3.216 1.00 91.38 90 TYR A O 1
ATOM 760 N N . ALA A 1 91 ? -5.132 2.812 -2.822 1.00 89.75 91 ALA A N 1
ATOM 761 C CA . ALA A 1 91 ? -3.756 2.498 -2.459 1.00 89.75 91 ALA A CA 1
ATOM 762 C C . ALA A 1 91 ? -3.409 1.052 -2.829 1.00 89.75 91 ALA A C 1
ATOM 764 O O . ALA A 1 91 ? -4.247 0.152 -2.741 1.00 89.75 91 ALA A O 1
ATOM 765 N N . CYS A 1 92 ? -2.147 0.836 -3.196 1.00 89.00 92 CYS A N 1
ATOM 766 C CA . CYS A 1 92 ? -1.628 -0.445 -3.654 1.00 89.00 92 CYS A CA 1
ATOM 767 C C . CYS A 1 92 ? -0.306 -0.763 -2.944 1.00 89.00 92 CYS A C 1
ATOM 769 O O . CYS A 1 92 ? 0.627 0.043 -2.957 1.00 89.00 92 CYS A O 1
ATOM 771 N N . HIS A 1 93 ? -0.207 -1.948 -2.338 1.00 90.00 93 HIS A N 1
ATOM 772 C CA . HIS A 1 93 ? 1.036 -2.414 -1.731 1.00 90.00 93 HIS A CA 1
ATOM 773 C C . HIS A 1 93 ? 1.914 -3.114 -2.780 1.00 90.00 93 HIS A C 1
ATOM 775 O O . HIS A 1 93 ? 1.490 -4.048 -3.451 1.00 90.00 93 HIS A O 1
ATOM 781 N N . LEU A 1 94 ? 3.173 -2.685 -2.895 1.00 92.25 94 LEU A N 1
ATOM 782 C CA . LEU A 1 94 ? 4.135 -3.210 -3.876 1.00 92.25 94 LEU A CA 1
ATOM 783 C C . LEU A 1 94 ? 4.866 -4.506 -3.455 1.00 92.25 94 LEU A C 1
ATOM 785 O O . LEU A 1 94 ? 5.620 -5.080 -4.238 1.00 92.25 94 LEU A O 1
ATOM 789 N N . TRP A 1 95 ? 4.651 -4.987 -2.225 1.00 91.69 95 TRP A N 1
ATOM 790 C CA . TRP A 1 95 ? 5.171 -6.269 -1.723 1.00 91.69 95 TRP A CA 1
ATOM 791 C C . TRP A 1 95 ? 6.684 -6.501 -1.928 1.00 91.69 95 TRP A C 1
ATOM 793 O O . TRP A 1 95 ? 7.078 -7.604 -2.303 1.00 91.69 95 TRP A O 1
ATOM 803 N N . SER A 1 96 ? 7.533 -5.498 -1.656 1.00 88.94 96 SER A N 1
ATOM 804 C CA . SER A 1 96 ? 8.984 -5.521 -1.947 1.00 88.94 96 SER A CA 1
ATOM 805 C C . SER A 1 96 ? 9.681 -6.825 -1.550 1.00 88.94 96 SER A C 1
ATOM 807 O O . SER A 1 96 ? 10.369 -7.420 -2.365 1.00 88.94 96 SER A O 1
ATOM 809 N N . LYS A 1 97 ? 9.425 -7.364 -0.352 1.00 89.06 97 LYS A N 1
ATOM 810 C CA . LYS A 1 97 ? 10.028 -8.633 0.104 1.00 89.06 97 LYS A CA 1
ATOM 811 C C . LYS A 1 97 ? 9.800 -9.820 -0.853 1.00 89.06 97 LYS A C 1
ATOM 813 O O . LYS A 1 97 ? 10.619 -10.732 -0.894 1.00 89.06 97 LYS A O 1
ATOM 818 N N . LEU A 1 98 ? 8.693 -9.830 -1.594 1.00 90.69 98 LEU A N 1
ATOM 819 C CA . LEU A 1 98 ? 8.347 -10.880 -2.560 1.00 90.69 98 LEU A CA 1
ATOM 820 C C . LEU A 1 98 ? 8.734 -10.522 -3.997 1.00 90.69 98 LEU A C 1
ATOM 822 O O . LEU A 1 98 ? 8.837 -11.410 -4.843 1.00 90.69 98 LEU A O 1
ATOM 826 N N . THR A 1 99 ? 8.891 -9.233 -4.290 1.00 93.75 99 THR A N 1
ATOM 827 C CA . THR A 1 99 ? 9.083 -8.719 -5.650 1.00 93.75 99 THR A CA 1
ATOM 828 C C . THR A 1 99 ? 10.525 -8.314 -5.920 1.00 93.75 99 THR A C 1
ATOM 830 O O . THR A 1 99 ? 10.906 -8.257 -7.084 1.00 93.75 99 THR A O 1
ATOM 833 N N . ASP A 1 100 ? 11.340 -8.132 -4.880 1.00 92.88 100 ASP A N 1
ATOM 834 C CA . ASP A 1 100 ? 12.697 -7.595 -4.955 1.00 92.88 100 ASP A CA 1
ATOM 835 C C . ASP A 1 100 ? 13.594 -8.380 -5.917 1.00 92.88 100 ASP A C 1
ATOM 837 O O . ASP A 1 100 ? 13.834 -7.947 -7.044 1.00 92.88 100 ASP A O 1
ATOM 841 N N . LYS A 1 101 ? 13.961 -9.610 -5.545 1.00 92.31 101 LYS A N 1
ATOM 842 C CA . LYS A 1 101 ? 14.795 -10.498 -6.374 1.00 92.31 101 LYS A CA 1
ATOM 843 C C . LYS A 1 101 ? 14.201 -10.828 -7.745 1.00 92.31 101 LYS A C 1
ATOM 845 O O . LYS A 1 101 ? 14.920 -11.266 -8.633 1.00 92.31 101 LYS A O 1
ATOM 850 N N . LYS A 1 102 ? 12.880 -10.705 -7.905 1.00 91.44 102 LYS A N 1
ATOM 851 C CA . LYS A 1 102 ? 12.175 -11.153 -9.113 1.00 91.44 102 LYS A CA 1
ATOM 852 C C . LYS A 1 102 ? 11.973 -10.044 -10.143 1.00 91.44 102 LYS A C 1
ATOM 854 O O . LYS A 1 102 ? 11.955 -10.331 -11.335 1.00 91.44 102 LYS A O 1
ATOM 859 N N . TYR A 1 103 ? 11.757 -8.816 -9.686 1.00 92.62 103 TYR A N 1
ATOM 860 C CA . TYR A 1 103 ? 11.331 -7.707 -10.536 1.00 92.62 103 TYR A CA 1
ATOM 861 C C . TYR A 1 103 ? 12.050 -6.388 -10.234 1.00 92.62 103 TYR A C 1
ATOM 863 O O . TYR A 1 103 ? 12.135 -5.560 -11.134 1.00 92.62 103 TYR A O 1
ATOM 871 N N . LEU A 1 104 ? 12.520 -6.151 -9.000 1.00 92.75 104 LEU A N 1
ATOM 872 C CA . LEU A 1 104 ? 13.072 -4.844 -8.608 1.00 92.75 104 LEU A CA 1
ATOM 873 C C . LEU A 1 104 ? 14.599 -4.786 -8.680 1.00 92.75 104 LEU A C 1
ATOM 875 O O . LEU A 1 104 ? 15.141 -3.736 -9.001 1.00 92.75 104 LEU A O 1
ATOM 879 N N . GLN A 1 105 ? 15.297 -5.893 -8.418 1.00 92.31 105 GLN A N 1
ATOM 880 C CA . GLN A 1 105 ? 16.762 -5.908 -8.357 1.00 92.31 105 GLN A CA 1
ATOM 881 C C . GLN A 1 105 ? 17.422 -5.542 -9.698 1.00 92.31 105 GLN A C 1
ATOM 883 O O . GLN A 1 105 ? 18.522 -5.002 -9.718 1.00 92.31 105 GLN A O 1
ATOM 888 N N . SER A 1 106 ? 16.753 -5.822 -10.819 1.00 87.31 106 SER A N 1
ATOM 889 C CA . SER A 1 106 ? 17.219 -5.481 -12.167 1.00 87.31 106 SER A CA 1
ATOM 890 C C . SER A 1 106 ? 16.701 -4.131 -12.673 1.00 87.31 106 SER A C 1
ATOM 892 O O . SER A 1 106 ? 16.894 -3.807 -13.847 1.00 87.31 106 SER A O 1
ATOM 894 N N . LEU A 1 107 ? 16.015 -3.352 -11.830 1.00 92.44 107 LEU A N 1
ATOM 895 C CA . LEU A 1 107 ? 15.425 -2.086 -12.238 1.00 92.44 107 LEU A CA 1
ATOM 896 C C . LEU A 1 107 ? 16.513 -1.021 -12.435 1.00 92.44 107 LEU A C 1
ATOM 898 O O . LEU A 1 107 ? 17.204 -0.621 -11.503 1.00 92.44 107 LEU A O 1
ATOM 902 N N . THR A 1 108 ? 16.616 -0.522 -13.657 1.00 93.25 108 THR A N 1
ATOM 903 C CA . THR A 1 108 ? 17.425 0.639 -14.053 1.00 93.25 108 THR A CA 1
ATOM 904 C C . THR A 1 108 ? 16.528 1.756 -14.595 1.00 93.25 108 THR A C 1
ATOM 906 O O . THR A 1 108 ? 15.388 1.469 -14.988 1.00 93.25 108 THR A O 1
ATOM 909 N N . PRO A 1 109 ? 17.014 3.010 -14.704 1.00 94.00 109 PRO A N 1
ATOM 910 C CA . PRO A 1 109 ? 16.272 4.082 -15.372 1.00 94.00 109 PRO A CA 1
ATOM 911 C C . PRO A 1 109 ? 15.788 3.683 -16.775 1.00 94.00 109 PRO A C 1
ATOM 913 O O . PRO A 1 109 ? 14.616 3.878 -17.099 1.00 94.00 109 PRO A O 1
ATOM 916 N N . HIS A 1 110 ? 16.640 3.012 -17.562 1.00 93.88 110 HIS A N 1
ATOM 917 C CA . HIS A 1 110 ? 16.268 2.472 -18.871 1.00 93.88 110 HIS A CA 1
ATOM 918 C C . HIS A 1 110 ? 15.073 1.514 -18.792 1.00 93.88 110 HIS A C 1
ATOM 920 O O . HIS A 1 110 ? 14.087 1.678 -19.510 1.00 93.88 110 HIS A O 1
ATOM 926 N N . THR A 1 111 ? 15.132 0.517 -17.903 1.00 93.75 111 THR A N 1
ATOM 927 C CA . THR A 1 111 ? 14.024 -0.441 -17.764 1.00 93.75 111 THR A CA 1
ATOM 928 C C . THR A 1 111 ? 12.757 0.233 -17.238 1.00 93.75 111 THR A C 1
ATOM 930 O O . THR A 1 111 ? 11.670 -0.104 -17.690 1.00 93.75 111 THR A O 1
ATOM 933 N N . ALA A 1 112 ? 12.853 1.227 -16.348 1.00 93.62 112 ALA A N 1
ATOM 934 C CA . ALA A 1 112 ? 11.690 1.964 -15.852 1.00 93.62 112 ALA A CA 1
ATOM 935 C C . ALA A 1 112 ? 10.963 2.726 -16.979 1.00 93.62 112 ALA A C 1
ATOM 937 O O . ALA A 1 112 ? 9.728 2.781 -16.999 1.00 93.62 112 ALA A O 1
ATOM 938 N N . LEU A 1 113 ? 11.709 3.248 -17.959 1.00 94.81 113 LEU A N 1
ATOM 939 C CA . LEU A 1 113 ? 11.155 3.889 -19.155 1.00 94.81 113 LEU A CA 1
ATOM 940 C C . LEU A 1 113 ? 10.437 2.892 -20.077 1.00 94.81 113 LEU A C 1
ATOM 942 O O . LEU A 1 113 ? 9.377 3.212 -20.612 1.00 94.81 113 LEU A O 1
ATOM 946 N N . THR A 1 114 ? 10.974 1.681 -20.237 1.00 94.50 114 THR A N 1
ATOM 947 C CA . THR A 1 114 ? 10.505 0.720 -21.254 1.00 94.50 114 THR A CA 1
ATOM 948 C C . THR A 1 114 ? 9.571 -0.368 -20.718 1.00 94.50 114 THR A C 1
ATOM 950 O O . THR A 1 114 ? 8.883 -1.026 -21.500 1.00 94.50 114 THR A O 1
ATOM 953 N N . LEU A 1 115 ? 9.479 -0.553 -19.396 1.00 95.12 115 LEU A N 1
ATOM 954 C CA . LEU A 1 115 ? 8.697 -1.632 -18.789 1.00 95.12 115 LEU A CA 1
ATOM 955 C C . LEU A 1 115 ? 7.201 -1.497 -19.119 1.00 95.12 115 LEU A C 1
ATOM 957 O O . LEU A 1 115 ? 6.512 -0.581 -18.645 1.00 95.12 115 LEU A O 1
ATOM 961 N N . ASN A 1 116 ? 6.685 -2.447 -19.903 1.00 96.50 116 ASN A N 1
ATOM 962 C CA . ASN A 1 116 ? 5.274 -2.538 -20.278 1.00 96.50 116 ASN A CA 1
ATOM 963 C C . ASN A 1 116 ? 4.470 -3.348 -19.248 1.00 96.50 116 ASN A C 1
ATOM 965 O O . ASN A 1 116 ? 3.920 -4.406 -19.543 1.00 96.50 116 ASN A O 1
ATOM 969 N N . SER A 1 117 ? 4.423 -2.848 -18.017 1.00 97.12 117 SER A N 1
ATOM 970 C CA . SER A 1 117 ? 3.602 -3.402 -16.941 1.00 97.12 117 SER A CA 1
ATOM 971 C C . SER A 1 117 ? 2.857 -2.293 -16.208 1.00 97.12 117 SER A C 1
ATOM 973 O O . SER A 1 117 ? 3.134 -1.100 -16.374 1.00 97.12 117 SER A O 1
ATOM 975 N N . THR A 1 118 ? 1.894 -2.674 -15.376 1.00 97.12 118 THR A N 1
ATOM 976 C CA . THR A 1 118 ? 1.185 -1.750 -14.493 1.00 97.12 118 THR A CA 1
ATOM 977 C C . THR A 1 118 ? 2.167 -0.991 -13.606 1.00 97.12 118 THR A C 1
ATOM 979 O O . THR A 1 118 ? 2.095 0.233 -13.534 1.00 97.12 118 THR A O 1
ATOM 982 N N . PHE A 1 119 ? 3.132 -1.691 -13.014 1.00 96.12 119 PHE A N 1
ATOM 983 C CA . PHE A 1 119 ? 4.187 -1.102 -12.200 1.00 96.12 119 PHE A CA 1
ATOM 984 C C . PHE A 1 119 ? 5.071 -0.139 -13.002 1.00 96.12 119 PHE A C 1
ATOM 986 O O . PHE A 1 119 ? 5.348 0.958 -12.529 1.00 96.12 119 PHE A O 1
ATOM 993 N N . GLY A 1 120 ? 5.444 -0.488 -14.239 1.00 95.75 120 GLY A N 1
ATOM 994 C CA . GLY A 1 120 ? 6.198 0.418 -15.114 1.00 95.75 120 GLY A CA 1
ATOM 995 C C . GLY A 1 120 ? 5.458 1.735 -15.374 1.00 95.75 120 GLY A C 1
ATOM 996 O O . GLY A 1 120 ? 6.047 2.810 -15.282 1.00 95.75 120 GLY A O 1
ATOM 997 N N . ARG A 1 121 ? 4.142 1.674 -15.620 1.00 95.25 121 ARG A N 1
ATOM 998 C CA . ARG A 1 121 ? 3.306 2.882 -15.760 1.00 95.25 121 ARG A CA 1
ATOM 999 C C . ARG A 1 121 ? 3.261 3.699 -14.467 1.00 95.25 121 ARG A C 1
ATOM 1001 O O . ARG A 1 121 ? 3.403 4.916 -14.530 1.00 95.25 121 ARG A O 1
ATOM 1008 N N . MET A 1 122 ? 3.107 3.039 -13.315 1.00 94.56 122 MET A N 1
ATOM 1009 C CA . MET A 1 122 ? 3.125 3.702 -12.004 1.00 94.56 122 MET A CA 1
ATOM 1010 C C . MET A 1 122 ? 4.456 4.418 -11.750 1.00 94.56 122 MET A C 1
ATOM 1012 O O . MET A 1 122 ? 4.445 5.572 -11.334 1.00 94.56 122 MET A O 1
ATOM 1016 N N . LEU A 1 123 ? 5.590 3.772 -12.041 1.00 94.62 123 LEU A N 1
ATOM 1017 C CA . LEU A 1 123 ? 6.920 4.369 -11.890 1.00 94.62 123 LEU A CA 1
ATOM 1018 C C . LEU A 1 123 ? 7.087 5.621 -12.750 1.00 94.62 123 LEU A C 1
ATOM 1020 O O . LEU A 1 123 ? 7.504 6.657 -12.241 1.00 94.62 123 LEU A O 1
ATOM 1024 N N . ARG A 1 124 ? 6.732 5.542 -14.039 1.00 95.62 124 ARG A N 1
ATOM 1025 C CA . ARG A 1 124 ? 6.831 6.691 -14.953 1.00 95.62 124 ARG A CA 1
ATOM 1026 C C . ARG A 1 124 ? 5.948 7.852 -14.514 1.00 95.62 124 ARG A C 1
ATOM 1028 O O . ARG A 1 124 ? 6.384 8.992 -14.592 1.00 95.62 124 ARG A O 1
ATOM 1035 N N . TYR A 1 125 ? 4.744 7.562 -14.022 1.00 94.31 125 TYR A N 1
ATOM 1036 C CA . TYR A 1 125 ? 3.850 8.586 -13.487 1.00 94.31 125 TYR A CA 1
ATOM 1037 C C . TYR A 1 125 ? 4.403 9.234 -12.207 1.00 94.31 125 TYR A C 1
ATOM 1039 O O . TYR A 1 125 ? 4.348 10.449 -12.068 1.00 94.31 125 TYR A O 1
ATOM 1047 N N . ALA A 1 126 ? 4.945 8.436 -11.282 1.00 94.00 126 ALA A N 1
ATOM 1048 C CA . ALA A 1 126 ? 5.418 8.924 -9.987 1.00 94.00 126 ALA A CA 1
ATOM 1049 C C . ALA A 1 126 ? 6.743 9.699 -10.068 1.00 94.00 126 ALA A C 1
ATOM 1051 O O . ALA A 1 126 ? 6.926 10.663 -9.333 1.00 94.00 126 ALA A O 1
ATOM 1052 N N . ILE A 1 127 ? 7.670 9.261 -10.926 1.00 94.88 127 ILE A N 1
ATOM 1053 C CA . ILE A 1 127 ? 9.010 9.857 -11.050 1.00 94.88 127 ILE A CA 1
ATOM 1054 C C . ILE A 1 127 ? 9.036 10.951 -12.125 1.00 94.88 127 ILE A C 1
ATOM 1056 O O . ILE A 1 127 ? 9.742 11.941 -11.973 1.00 94.88 127 ILE A O 1
ATOM 1060 N N . GLY A 1 128 ? 8.271 10.778 -13.204 1.00 95.19 128 GLY A N 1
ATOM 1061 C CA . GLY A 1 128 ? 8.329 11.627 -14.389 1.00 95.19 128 GLY A CA 1
ATOM 1062 C C . GLY A 1 128 ? 9.331 11.118 -15.430 1.00 95.19 128 GLY A C 1
ATOM 1063 O O . GLY A 1 128 ? 10.453 10.711 -15.120 1.00 95.19 128 GLY A O 1
ATOM 1064 N N . THR A 1 129 ? 8.918 11.143 -16.699 1.00 93.19 129 THR A N 1
ATOM 1065 C CA . THR A 1 129 ? 9.725 10.651 -17.828 1.00 93.19 129 THR A CA 1
ATOM 1066 C C . THR A 1 129 ? 11.020 11.449 -18.006 1.00 93.19 129 THR A C 1
ATOM 1068 O O . THR A 1 129 ? 12.061 10.854 -18.268 1.00 93.19 129 THR A O 1
ATOM 1071 N N . ASP A 1 130 ? 10.988 12.769 -17.810 1.00 95.12 130 ASP A N 1
ATOM 1072 C CA . ASP A 1 130 ? 12.168 13.630 -17.977 1.00 95.12 130 ASP A CA 1
ATOM 1073 C C . ASP A 1 130 ? 13.252 13.311 -16.947 1.00 95.12 130 ASP A C 1
ATOM 1075 O O . ASP A 1 130 ? 14.419 13.136 -17.299 1.00 95.12 130 ASP A O 1
ATOM 1079 N N . THR A 1 131 ? 12.857 13.134 -15.685 1.00 96.06 131 THR A N 1
ATOM 1080 C CA . THR A 1 131 ? 13.759 12.712 -14.610 1.00 96.06 131 THR A CA 1
ATOM 1081 C C . THR A 1 131 ? 14.359 11.338 -14.898 1.00 96.06 131 THR A C 1
ATOM 1083 O O . THR A 1 131 ? 15.565 11.147 -14.749 1.00 96.06 131 THR A O 1
ATOM 1086 N N . LEU A 1 132 ? 13.557 10.379 -15.371 1.00 94.56 132 LEU A N 1
ATOM 1087 C CA . LEU A 1 132 ? 14.066 9.058 -15.754 1.00 94.56 132 LEU A CA 1
ATOM 1088 C C . LEU A 1 132 ? 15.058 9.126 -16.925 1.00 94.56 132 LEU A C 1
ATOM 1090 O O . LEU A 1 132 ? 16.060 8.412 -16.911 1.00 94.56 132 LEU A O 1
ATOM 1094 N N . ASN A 1 133 ? 14.819 9.994 -17.911 1.00 94.75 133 ASN A N 1
ATOM 1095 C CA . ASN A 1 133 ? 15.742 10.206 -19.027 1.00 94.75 133 ASN A CA 1
ATOM 1096 C C . ASN A 1 133 ? 17.079 10.800 -18.560 1.00 94.75 133 ASN A C 1
ATOM 1098 O O . ASN A 1 133 ? 18.130 10.325 -18.989 1.00 94.75 133 ASN A O 1
ATOM 1102 N N . GLN A 1 134 ? 17.053 11.783 -17.656 1.00 94.88 134 GLN A N 1
ATOM 1103 C CA . GLN A 1 134 ? 18.267 12.369 -17.074 1.00 94.88 134 GLN A CA 1
ATOM 1104 C C . GLN A 1 134 ? 19.090 11.319 -16.316 1.00 94.88 134 GLN A C 1
ATOM 1106 O O . GLN A 1 134 ? 20.285 11.174 -16.568 1.00 94.88 134 GLN A O 1
ATOM 1111 N N . LEU A 1 135 ? 18.442 10.528 -15.454 1.00 93.12 135 LEU A N 1
ATOM 1112 C CA . LEU A 1 135 ? 19.094 9.441 -14.710 1.00 93.12 135 LEU A CA 1
ATOM 1113 C C . LEU A 1 135 ? 19.679 8.360 -15.630 1.00 93.12 135 LEU A C 1
ATOM 1115 O O . LEU A 1 135 ? 20.675 7.716 -15.299 1.00 93.12 135 LEU A O 1
ATOM 1119 N N . ASN A 1 136 ? 19.056 8.138 -16.786 1.00 92.00 136 ASN A N 1
ATOM 1120 C CA . ASN A 1 136 ? 19.550 7.172 -17.754 1.00 92.00 136 ASN A CA 1
ATOM 1121 C C . ASN A 1 136 ? 20.849 7.638 -18.430 1.00 92.00 136 ASN A C 1
ATOM 1123 O O . ASN A 1 136 ? 21.727 6.820 -18.678 1.00 92.00 136 ASN A O 1
ATOM 1127 N N . GLN A 1 137 ? 20.985 8.940 -18.693 1.00 88.00 137 GLN A N 1
ATOM 1128 C CA . GLN A 1 137 ? 22.179 9.524 -19.316 1.00 88.00 137 GLN A CA 1
ATOM 1129 C C . GLN A 1 137 ? 23.380 9.560 -18.359 1.00 88.00 137 GLN A C 1
ATOM 1131 O O . GLN A 1 137 ? 24.511 9.339 -18.786 1.00 88.00 137 GLN A O 1
ATOM 1136 N N . THR A 1 138 ? 23.148 9.785 -17.063 1.00 78.88 138 THR A N 1
ATOM 1137 C CA . THR A 1 138 ? 24.216 9.803 -16.046 1.00 78.88 138 THR A CA 1
ATOM 1138 C C . THR A 1 138 ? 24.732 8.415 -15.673 1.00 78.88 138 THR A C 1
ATOM 1140 O O . THR A 1 138 ? 25.817 8.297 -15.120 1.00 78.88 138 THR A O 1
ATOM 1143 N N . SER A 1 139 ? 23.977 7.356 -15.976 1.00 68.19 139 SER A N 1
ATOM 1144 C CA . SER A 1 139 ? 24.380 5.967 -15.702 1.00 68.19 139 SER A CA 1
ATOM 1145 C C . SER A 1 139 ? 25.295 5.375 -16.785 1.00 68.19 139 SER A C 1
ATOM 1147 O O . SER A 1 139 ? 25.778 4.256 -16.633 1.00 68.19 139 SER A O 1
ATOM 1149 N N . THR A 1 140 ? 25.492 6.091 -17.898 1.00 60.16 140 THR A N 1
ATOM 1150 C CA . THR A 1 140 ? 26.316 5.670 -19.048 1.00 60.16 140 THR A CA 1
ATOM 1151 C C . THR A 1 140 ? 27.688 6.352 -19.122 1.00 60.16 140 THR A C 1
ATOM 1153 O O . THR A 1 140 ? 28.438 6.092 -20.061 1.00 60.16 140 THR A O 1
ATOM 1156 N N . THR A 1 141 ? 28.008 7.207 -18.149 1.00 50.72 141 THR A N 1
ATOM 1157 C CA . THR A 1 141 ? 29.321 7.843 -17.921 1.00 50.72 141 THR A CA 1
ATOM 1158 C C . THR A 1 141 ? 30.014 7.217 -16.728 1.00 50.72 141 THR A C 1
ATOM 1160 O O . THR A 1 141 ? 31.230 6.960 -16.834 1.00 50.72 141 THR A O 1
#

pLDDT: mean 89.0, std 12.87, range [40.59, 97.94]

Organism: NCBI:txid1234261

Foldseek 3Di:
DQPPPPDQFFDFPPDDDDDPPQPLVVQLVVVCVPPDPVCPCCSGTVSRVVSCVVCVVSDDGDGCLAAHPPDLVVLCQAQPAADNDNPRYPHYDNNCVSCVVPGNVPDALVCLCVRRGNNSVVSCVVCPNVNSVVRVVVVVD

Radius of gyration: 18.62 Å; chains: 1; bounding box: 48×30×46 Å

Sequence (141 aa):
MAHQDRYNKTACNAVIISQPNSIFLKRLLDAYQSFNQNCWACHSVQVPRQLSLIYQSEVTILPSETFFRPYWSETKQLYVYNNYNFTKNYACHLWSKLTDKKYLQSLTPHTALTLNSTFGRMLRYAIGTDTLNQLNQTSTT

Secondary structure (DSSP, 8-state):
-----SSS----TTS----TT-HHHHHHHHHGGG--TT-HHIIIIIHHHHHHHHSTTT-----HHHHTPSPTT-THHHHT-S----TT-S-----HHHHIIIIITT--HHHHHH--SHHHHHHHHHH-HHHHHHHHHHTT-